Protein AF-A0A2S2RAP0-F1 (afdb_monomer_lite)

pLDDT: mean 76.0, std 13.82, range [38.19, 94.62]

Foldseek 3Di:
DPVPPPLVVLVVVLVVQLPDPPDDPVNNVVSLVVNVVVLVVVLVDCPVVVVVVVVVVVVCVVVVNDDDWQDPDPDDPPDDPPPVVDDDDPGPSRNCCPVPVVVVSVVVSVVSVVVVPD

Secondary structure (DSSP, 8-state):
-TTHHHHHHHHHHHHHHHT-TT--HHHHHHHHHHHHHHHHHHHH-HHHHHHHHHHHHHHHHHTT---PPP--PPPPTTS-S-GGGS---SSHHHHHIIIIIHHHHHHHHHHHHHTT--

Sequence (118 aa):
MYMMNPIFMLILKVSTLLQEPKLNLVLAMKNVNNLRNTLVSMRKDDTEYKQMFDNSVIFCKKHYIDIPDSNSRKVSTRLDPNLSNQTLFSTKFDELKTNVFYHYLKNYLVGLIRARYF

Organism: NCBI:txid143950

Structure (mmCIF, N/CA/C/O backbone):
data_AF-A0A2S2RAP0-F1
#
_entry.id   AF-A0A2S2RAP0-F1
#
loop_
_atom_site.group_PDB
_atom_site.id
_atom_site.type_symbol
_atom_site.label_atom_id
_atom_site.label_alt_id
_atom_site.label_comp_id
_atom_site.label_asym_id
_atom_site.label_entity_id
_atom_site.label_seq_id
_atom_site.pdbx_PDB_ins_code
_atom_site.Cartn_x
_atom_site.Cartn_y
_atom_site.Cartn_z
_atom_site.occupancy
_atom_site.B_iso_or_equiv
_atom_site.auth_seq_id
_atom_site.auth_comp_id
_atom_site.auth_asym_id
_atom_site.auth_atom_id
_atom_site.pdbx_PDB_model_num
ATOM 1 N N . MET A 1 1 ? 9.123 -6.124 0.801 1.00 40.69 1 MET A N 1
ATOM 2 C CA . MET A 1 1 ? 8.269 -5.953 2.002 1.00 40.69 1 MET A CA 1
ATOM 3 C C . MET A 1 1 ? 7.691 -4.533 2.171 1.00 40.69 1 MET A C 1
ATOM 5 O O . MET A 1 1 ? 6.929 -4.323 3.102 1.00 40.69 1 MET A O 1
ATOM 9 N N . TYR A 1 2 ? 7.972 -3.564 1.281 1.00 43.81 2 TYR A N 1
ATOM 10 C CA . TYR A 1 2 ? 7.583 -2.154 1.479 1.00 43.81 2 TYR A CA 1
ATOM 11 C C . TYR A 1 2 ? 6.132 -1.798 1.095 1.00 43.81 2 TYR A C 1
ATOM 13 O O . TYR A 1 2 ? 5.532 -0.978 1.779 1.00 43.81 2 TYR A O 1
ATOM 21 N N . MET A 1 3 ? 5.526 -2.455 0.094 1.00 44.31 3 MET A N 1
ATOM 22 C CA . MET A 1 3 ? 4.102 -2.245 -0.259 1.00 44.31 3 MET A CA 1
ATOM 23 C C . MET A 1 3 ? 3.123 -2.666 0.848 1.00 44.31 3 MET A C 1
ATOM 25 O O . MET A 1 3 ? 2.028 -2.127 0.952 1.00 44.31 3 MET A O 1
ATOM 29 N N . MET A 1 4 ? 3.517 -3.624 1.689 1.00 54.50 4 MET A N 1
ATOM 30 C CA . MET A 1 4 ? 2.702 -4.105 2.808 1.00 54.50 4 MET A CA 1
ATOM 31 C C . MET A 1 4 ? 2.569 -3.035 3.904 1.00 54.50 4 MET A C 1
ATOM 33 O O . MET A 1 4 ? 1.530 -2.921 4.546 1.00 54.50 4 MET A O 1
ATOM 37 N N . ASN A 1 5 ? 3.604 -2.217 4.096 1.00 64.06 5 ASN A N 1
ATOM 38 C CA . ASN A 1 5 ? 3.742 -1.363 5.269 1.00 64.06 5 ASN A CA 1
ATOM 39 C C . ASN A 1 5 ? 2.592 -0.343 5.462 1.00 64.06 5 ASN A C 1
ATOM 41 O O . ASN A 1 5 ? 1.994 -0.343 6.533 1.00 64.06 5 ASN A O 1
ATOM 45 N N . PRO A 1 6 ? 2.194 0.479 4.472 1.00 68.12 6 PRO A N 1
ATOM 46 C CA . PRO A 1 6 ? 1.212 1.547 4.701 1.00 68.12 6 PRO A CA 1
ATOM 47 C C . PRO A 1 6 ? -0.206 1.040 5.007 1.00 68.12 6 PRO A C 1
ATOM 49 O O . PRO A 1 6 ? -0.847 1.542 5.931 1.00 68.12 6 PRO A O 1
ATOM 52 N N . ILE A 1 7 ? -0.682 0.004 4.306 1.00 73.44 7 ILE A N 1
ATOM 53 C CA . ILE A 1 7 ? -2.010 -0.586 4.557 1.00 73.44 7 ILE A CA 1
ATOM 54 C C . ILE A 1 7 ? -2.036 -1.271 5.928 1.00 73.44 7 ILE A C 1
ATOM 56 O O . ILE A 1 7 ? -2.966 -1.057 6.709 1.00 73.44 7 ILE A O 1
ATOM 60 N N . PHE A 1 8 ? -0.998 -2.050 6.257 1.00 70.56 8 PHE A N 1
ATOM 61 C CA . PHE A 1 8 ? -0.889 -2.672 7.577 1.00 70.56 8 PHE A CA 1
ATOM 62 C C . PHE A 1 8 ? -0.766 -1.640 8.698 1.00 70.56 8 PHE A C 1
ATOM 64 O O . PHE A 1 8 ? -1.407 -1.811 9.730 1.00 70.56 8 PHE A O 1
ATOM 71 N N . MET A 1 9 ? -0.015 -0.553 8.501 1.00 77.38 9 MET A N 1
ATOM 72 C CA . MET A 1 9 ? 0.111 0.522 9.489 1.00 77.38 9 MET A CA 1
ATOM 73 C C . MET A 1 9 ? -1.216 1.242 9.739 1.00 77.38 9 MET A C 1
ATOM 75 O O . MET A 1 9 ? -1.531 1.543 10.888 1.00 77.38 9 MET A O 1
ATOM 79 N N . LEU A 1 10 ? -2.017 1.492 8.696 1.00 80.25 10 LEU A N 1
ATOM 80 C CA . LEU A 1 10 ? -3.347 2.096 8.845 1.00 80.25 10 LEU A CA 1
ATOM 81 C C . LEU A 1 10 ? -4.278 1.205 9.673 1.00 80.25 10 LEU A C 1
ATOM 83 O O . LEU A 1 10 ? -4.964 1.691 10.571 1.00 80.25 10 LEU A O 1
ATOM 87 N N . ILE A 1 11 ? -4.266 -0.101 9.403 1.00 76.25 11 ILE A N 1
ATOM 88 C CA . ILE A 1 11 ? -5.074 -1.077 10.141 1.00 76.25 11 ILE A CA 1
ATOM 89 C C . ILE A 1 11 ? -4.577 -1.209 11.580 1.00 76.25 11 ILE A C 1
ATOM 91 O O . ILE A 1 11 ? -5.388 -1.147 12.500 1.00 76.25 11 ILE A O 1
ATOM 95 N N . LEU A 1 12 ? -3.264 -1.341 11.784 1.00 81.31 12 LEU A N 1
ATOM 96 C CA . LEU A 1 12 ? -2.656 -1.437 13.109 1.00 81.31 12 LEU A CA 1
ATOM 97 C C . LEU A 1 12 ? -3.029 -0.220 13.951 1.00 81.31 12 LEU A C 1
ATOM 99 O O . LEU A 1 12 ? -3.512 -0.388 15.062 1.00 81.31 12 LEU A O 1
ATOM 103 N N . LYS A 1 13 ? -2.906 0.987 13.390 1.00 82.44 13 LYS A N 1
ATOM 104 C CA . LYS A 1 13 ? -3.246 2.240 14.071 1.00 82.44 13 LYS A CA 1
ATOM 105 C C . LYS A 1 13 ? -4.713 2.300 14.492 1.00 82.44 13 LYS A C 1
ATOM 107 O O . LYS A 1 13 ? -5.023 2.769 15.582 1.00 82.44 13 LYS A O 1
ATOM 112 N N . VAL A 1 14 ? -5.628 1.838 13.642 1.00 85.44 14 VAL A N 1
ATOM 113 C CA . VAL A 1 14 ? -7.058 1.802 13.982 1.00 85.44 14 VAL A CA 1
ATOM 114 C C . VAL A 1 14 ? -7.342 0.700 15.000 1.00 85.44 14 VAL A C 1
ATOM 116 O O . VAL A 1 14 ? -8.088 0.937 15.941 1.00 85.44 14 VAL A O 1
ATOM 119 N N . SER A 1 15 ? -6.708 -0.467 14.877 1.00 84.44 15 SER A N 1
ATOM 120 C CA . SER A 1 15 ? -6.845 -1.577 15.825 1.00 84.44 15 SER A CA 1
ATOM 121 C C . SER A 1 15 ? -6.334 -1.217 17.220 1.00 84.44 15 SER A C 1
ATOM 123 O O . SER A 1 15 ? -7.007 -1.515 18.200 1.00 84.44 15 SER A O 1
ATOM 125 N N . THR A 1 16 ? -5.178 -0.558 17.327 1.00 84.94 16 THR A N 1
ATOM 126 C CA . THR A 1 16 ? -4.637 -0.093 18.613 1.00 84.94 16 THR A CA 1
ATOM 127 C C . THR A 1 16 ? -5.559 0.935 19.251 1.00 84.94 16 THR A C 1
ATOM 129 O O . THR A 1 16 ? -5.793 0.887 20.451 1.00 84.94 16 THR A O 1
ATOM 132 N N . LEU A 1 17 ? -6.136 1.823 18.437 1.00 85.75 17 LEU A N 1
ATOM 133 C CA . LEU A 1 17 ? -7.069 2.842 18.906 1.00 85.75 17 LEU A CA 1
ATOM 134 C C . LEU A 1 17 ? -8.370 2.194 19.408 1.00 85.75 17 LEU A C 1
ATOM 136 O O . LEU A 1 17 ? -8.854 2.560 20.469 1.00 85.75 17 LEU A O 1
ATOM 140 N N . LEU A 1 18 ? -8.892 1.175 18.713 1.00 85.75 18 LEU A N 1
ATOM 141 C CA . LEU A 1 18 ? -10.070 0.403 19.141 1.00 85.75 18 LEU A CA 1
ATOM 142 C C . LEU A 1 18 ? -9.876 -0.361 20.459 1.00 85.75 18 LEU A C 1
ATOM 144 O O . LEU A 1 18 ? -10.861 -0.681 21.116 1.00 85.75 18 LEU A O 1
ATOM 148 N N . GLN A 1 19 ? -8.632 -0.646 20.841 1.00 86.12 19 GLN A N 1
ATOM 149 C CA . GLN A 1 19 ? -8.291 -1.304 22.104 1.00 86.12 19 GLN A CA 1
ATOM 150 C C . GLN A 1 19 ? -8.108 -0.308 23.263 1.00 86.12 19 GLN A C 1
ATOM 152 O O . GLN A 1 19 ? -7.831 -0.728 24.387 1.00 86.12 19 GLN A O 1
ATOM 157 N N . GLU A 1 20 ? -8.262 1.003 23.032 1.00 90.25 20 GLU A N 1
ATOM 158 C CA . GLU A 1 20 ? -8.130 1.996 24.095 1.00 90.25 20 GLU A CA 1
ATOM 159 C C . GLU A 1 20 ? -9.278 1.883 25.117 1.00 90.25 20 GLU A C 1
ATOM 161 O O . GLU A 1 20 ? -10.453 1.999 24.760 1.00 90.25 20 GLU A O 1
ATOM 166 N N . PRO A 1 21 ? -8.970 1.751 26.421 1.00 81.62 21 PRO A N 1
ATOM 167 C CA . PRO A 1 21 ? -9.964 1.453 27.456 1.00 81.62 21 PRO A CA 1
ATOM 168 C C . PRO A 1 21 ? -10.977 2.581 27.707 1.00 81.62 21 PRO A C 1
ATOM 170 O O . PRO A 1 21 ? -11.979 2.370 28.383 1.00 81.62 21 PRO A O 1
ATOM 173 N N . LYS A 1 22 ? -10.725 3.789 27.187 1.00 86.69 22 LYS A N 1
ATOM 174 C CA . LYS A 1 22 ? -11.600 4.968 27.322 1.00 86.69 22 LYS A CA 1
ATOM 175 C C . LYS A 1 22 ? -12.212 5.407 25.989 1.00 86.69 22 LYS A C 1
ATOM 177 O O . LYS A 1 22 ? -12.697 6.535 25.879 1.00 86.69 22 LYS A O 1
ATOM 182 N N . LEU A 1 23 ? -12.169 4.555 24.965 1.00 86.44 23 LEU A N 1
ATOM 183 C CA . LEU A 1 23 ? -12.655 4.924 23.646 1.00 86.44 23 LEU A CA 1
ATOM 184 C C . LEU A 1 23 ? -14.179 5.095 23.634 1.00 86.44 23 LEU A C 1
ATOM 186 O O . LEU A 1 23 ? -14.938 4.201 23.999 1.00 86.44 23 LEU A O 1
ATOM 190 N N . ASN A 1 24 ? -14.637 6.241 23.133 1.00 90.50 24 ASN A N 1
ATOM 191 C CA . ASN A 1 24 ? -16.053 6.476 22.883 1.00 90.50 24 ASN A CA 1
ATOM 192 C C . ASN A 1 24 ? -16.519 5.706 21.632 1.00 90.50 24 ASN A C 1
ATOM 194 O O . ASN A 1 24 ? -15.885 5.792 20.579 1.00 90.50 24 ASN A O 1
ATOM 198 N N . LEU A 1 25 ? -17.667 5.025 21.713 1.00 85.25 25 LEU A N 1
ATOM 199 C CA . LEU A 1 25 ? -18.263 4.258 20.610 1.00 85.25 25 LEU A CA 1
ATOM 200 C C . LEU A 1 25 ? -18.444 5.071 19.312 1.00 85.25 25 LEU A C 1
ATOM 202 O O . LEU A 1 25 ? -18.178 4.568 18.220 1.00 85.25 25 LEU A O 1
ATOM 206 N N . VAL A 1 26 ? -18.851 6.338 19.413 1.00 87.38 26 VAL A N 1
ATOM 207 C CA . VAL A 1 26 ? -19.012 7.243 18.261 1.00 87.38 26 VAL A CA 1
ATOM 208 C C . VAL A 1 26 ? -17.664 7.484 17.581 1.00 87.38 26 VAL A C 1
ATOM 210 O O . VAL A 1 26 ? -17.565 7.462 16.351 1.00 87.38 26 VAL A O 1
ATOM 213 N N . LEU A 1 27 ? -16.607 7.662 18.377 1.00 85.88 27 LE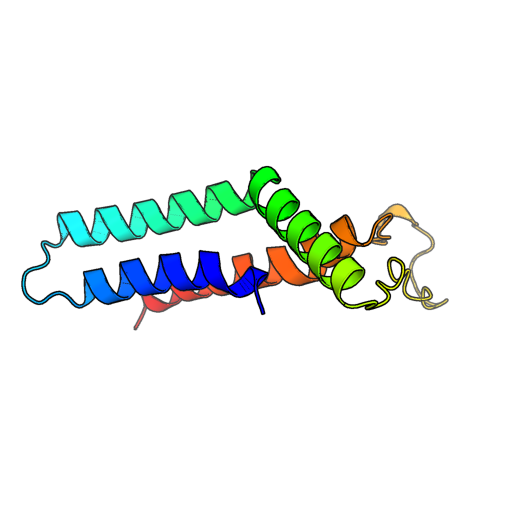U A N 1
ATOM 214 C CA . LEU A 1 27 ? -15.246 7.842 17.879 1.00 85.88 27 LEU A CA 1
ATOM 215 C C . LEU A 1 27 ? -14.707 6.544 17.259 1.00 85.88 27 LEU A C 1
ATOM 217 O O . LEU A 1 27 ? -14.122 6.587 16.176 1.00 85.88 27 LEU A O 1
ATOM 221 N N . ALA A 1 28 ? -14.983 5.394 17.878 1.00 86.38 28 ALA A N 1
ATOM 222 C CA . ALA A 1 28 ? -14.658 4.074 17.341 1.00 86.38 28 ALA A CA 1
ATOM 223 C C . ALA A 1 28 ? -15.280 3.866 15.951 1.00 86.38 28 ALA A C 1
ATOM 225 O O . ALA A 1 28 ? -14.579 3.573 14.979 1.00 86.38 28 ALA A O 1
ATOM 226 N N . MET A 1 29 ? -16.588 4.109 15.826 1.00 87.00 29 MET A N 1
ATOM 227 C CA . MET A 1 29 ? -17.307 3.994 14.557 1.00 87.00 29 MET A CA 1
ATOM 228 C C . MET A 1 29 ? -16.785 4.961 13.495 1.00 87.00 29 MET A C 1
ATOM 230 O O . MET A 1 29 ? -16.633 4.574 12.333 1.00 87.00 29 MET A O 1
ATOM 234 N N . LYS A 1 30 ? -16.488 6.207 13.878 1.00 89.44 30 LYS A N 1
ATOM 235 C CA . LYS A 1 30 ? -15.906 7.204 12.972 1.00 89.44 30 LYS A CA 1
ATOM 236 C C . LYS A 1 30 ? -14.560 6.728 12.427 1.00 89.44 30 LYS A C 1
ATOM 238 O O . LYS A 1 30 ? -14.339 6.798 11.221 1.00 89.44 30 LYS A O 1
ATOM 243 N N . ASN A 1 31 ? -13.694 6.186 13.281 1.00 86.75 31 ASN A N 1
ATOM 244 C CA . ASN A 1 31 ? -12.377 5.695 12.877 1.00 86.75 31 ASN A CA 1
ATOM 245 C C . ASN A 1 31 ? -12.458 4.469 11.958 1.00 86.75 31 ASN A C 1
ATOM 247 O O . ASN A 1 31 ? -11.749 4.414 10.953 1.00 86.75 31 ASN A O 1
ATOM 251 N N . VAL A 1 32 ? -13.375 3.536 12.227 1.00 87.81 32 VAL A N 1
ATOM 252 C CA . VAL A 1 32 ? -13.622 2.383 11.342 1.00 87.81 32 VAL A CA 1
ATOM 253 C C . VAL A 1 32 ? -14.158 2.828 9.976 1.00 87.81 32 VAL A C 1
ATOM 255 O O . VAL A 1 32 ? -13.702 2.341 8.940 1.00 87.81 32 VAL A O 1
ATOM 258 N N . ASN A 1 33 ? -15.093 3.782 9.944 1.00 86.31 33 ASN A N 1
ATOM 259 C CA . ASN A 1 33 ? -15.620 4.319 8.687 1.00 86.31 33 ASN A CA 1
ATOM 260 C C . ASN A 1 33 ? -14.556 5.090 7.898 1.00 86.31 33 ASN A C 1
ATOM 262 O O . ASN A 1 33 ? -14.480 4.948 6.678 1.00 86.31 33 ASN A O 1
ATOM 266 N N . ASN A 1 34 ? -13.700 5.849 8.581 1.00 87.50 34 ASN A N 1
ATOM 267 C CA . ASN A 1 34 ? -12.577 6.535 7.951 1.00 87.50 34 ASN A CA 1
ATOM 268 C C . ASN A 1 34 ? -11.595 5.538 7.332 1.00 87.50 34 ASN A C 1
ATOM 270 O O . ASN A 1 34 ? -11.253 5.691 6.165 1.00 87.50 34 ASN A O 1
ATOM 274 N N . LEU A 1 35 ? -11.221 4.473 8.054 1.00 87.38 35 LEU A N 1
ATOM 275 C CA . LEU A 1 35 ? -10.377 3.403 7.512 1.00 87.38 35 LEU A CA 1
ATOM 276 C C . LEU A 1 35 ? -10.984 2.798 6.244 1.00 87.38 35 LEU A C 1
ATOM 278 O O . LEU A 1 35 ? -10.301 2.658 5.231 1.00 87.38 35 LEU A O 1
ATOM 282 N N . ARG A 1 36 ? -12.282 2.482 6.277 1.00 85.50 36 ARG A N 1
ATOM 283 C CA . ARG A 1 36 ? -13.001 1.960 5.110 1.00 85.50 36 ARG A CA 1
ATOM 284 C C . ARG A 1 36 ? -12.926 2.927 3.927 1.00 85.50 36 ARG A C 1
ATOM 286 O O . ARG A 1 36 ? -12.638 2.488 2.817 1.00 85.50 36 ARG A O 1
ATOM 293 N N . ASN A 1 37 ? -13.184 4.213 4.153 1.00 85.50 37 ASN A N 1
ATOM 294 C CA . ASN A 1 37 ? -13.160 5.226 3.098 1.00 85.50 37 ASN A CA 1
ATOM 295 C C . ASN A 1 37 ? -11.757 5.397 2.511 1.00 85.50 37 ASN A C 1
ATOM 297 O O . ASN A 1 37 ? -11.622 5.438 1.290 1.00 85.50 37 ASN A O 1
ATOM 301 N N . THR A 1 38 ? -10.721 5.402 3.352 1.00 83.88 38 THR A N 1
ATOM 302 C CA . THR A 1 38 ? -9.322 5.437 2.910 1.00 83.88 38 THR A CA 1
ATOM 303 C C . THR A 1 38 ? -8.998 4.228 2.037 1.00 83.88 38 THR A C 1
ATOM 305 O O . THR A 1 38 ? -8.545 4.402 0.912 1.00 83.88 38 THR A O 1
ATOM 308 N N . LEU A 1 39 ? -9.330 3.007 2.471 1.00 81.81 39 LEU A N 1
ATOM 309 C CA . LEU A 1 39 ? -9.095 1.788 1.682 1.00 81.81 39 LEU A CA 1
ATOM 310 C C . LEU A 1 39 ? -9.867 1.778 0.350 1.00 81.81 39 LEU A C 1
ATOM 312 O O . LEU A 1 39 ? -9.384 1.252 -0.653 1.00 81.81 39 LEU A O 1
ATOM 316 N N . VAL A 1 40 ? -11.072 2.355 0.317 1.00 81.56 40 VAL A N 1
ATOM 317 C CA . VAL A 1 40 ? -11.840 2.534 -0.926 1.00 81.56 40 VAL A CA 1
ATOM 318 C C . VAL A 1 40 ? -11.185 3.574 -1.833 1.00 81.56 40 VAL A C 1
ATOM 320 O O . VAL A 1 40 ? -11.153 3.370 -3.044 1.00 81.56 40 VAL A O 1
ATOM 323 N N . SER A 1 41 ? -10.647 4.657 -1.272 1.00 80.69 41 SER A N 1
ATOM 324 C CA . SER A 1 41 ? -9.898 5.668 -2.022 1.00 80.69 41 SER A CA 1
ATOM 325 C C . SER A 1 41 ? -8.641 5.069 -2.648 1.00 80.69 41 SER A C 1
ATOM 327 O O . SER A 1 41 ? -8.459 5.204 -3.850 1.00 80.69 41 SER A O 1
ATOM 329 N N . MET A 1 42 ? -7.859 4.293 -1.887 1.00 75.50 42 MET A N 1
ATOM 330 C CA . MET A 1 42 ? -6.674 3.566 -2.376 1.00 75.50 42 MET A CA 1
ATOM 331 C C . MET A 1 42 ? -6.987 2.581 -3.511 1.00 75.50 42 MET A C 1
ATOM 333 O O . MET A 1 42 ? -6.118 2.226 -4.299 1.00 75.50 42 MET A O 1
ATOM 337 N N . ARG A 1 43 ? -8.231 2.088 -3.592 1.00 73.44 43 ARG A N 1
ATOM 338 C CA . ARG A 1 43 ? -8.680 1.241 -4.707 1.00 73.44 43 ARG A CA 1
ATOM 339 C C . ARG A 1 43 ? -8.958 2.053 -5.975 1.00 73.44 43 ARG A C 1
ATOM 341 O O . ARG A 1 43 ? -8.802 1.516 -7.068 1.00 73.44 43 ARG A O 1
ATOM 348 N N . LYS A 1 44 ? -9.465 3.278 -5.817 1.00 76.19 44 LYS A N 1
ATOM 349 C CA . LYS A 1 44 ? -9.917 4.150 -6.912 1.00 76.19 44 LYS A CA 1
ATOM 350 C C . LYS A 1 44 ? -8.801 5.026 -7.468 1.00 76.19 44 LYS A C 1
ATOM 352 O O . LYS A 1 44 ? -8.859 5.371 -8.642 1.00 76.19 44 LYS A O 1
ATOM 357 N N . ASP A 1 45 ? -7.853 5.407 -6.623 1.00 77.50 45 ASP A N 1
ATOM 358 C CA . ASP A 1 45 ? -6.745 6.276 -6.976 1.00 77.50 45 ASP A CA 1
ATOM 359 C C . ASP A 1 45 ? -5.455 5.469 -7.141 1.00 77.50 45 ASP A C 1
ATOM 361 O O . ASP A 1 45 ? -4.980 4.802 -6.221 1.00 77.50 45 ASP A O 1
ATOM 365 N N . ASP A 1 46 ? -4.891 5.551 -8.340 1.00 76.38 46 ASP A N 1
ATOM 366 C CA . ASP A 1 46 ? -3.668 4.853 -8.708 1.00 76.38 46 ASP A CA 1
ATOM 367 C C . ASP A 1 46 ? -2.409 5.580 -8.242 1.00 76.38 46 ASP A C 1
ATOM 369 O O . ASP A 1 46 ? -1.328 4.994 -8.305 1.00 76.38 46 ASP A O 1
ATOM 373 N N . THR A 1 47 ? -2.511 6.835 -7.789 1.00 81.25 47 THR A N 1
ATOM 374 C CA . THR A 1 47 ? -1.345 7.643 -7.403 1.00 81.25 47 THR A CA 1
ATOM 375 C C . THR A 1 47 ? -0.513 6.965 -6.320 1.00 81.25 47 THR A C 1
ATOM 377 O O . THR A 1 47 ? 0.709 6.879 -6.451 1.00 81.25 47 THR A O 1
ATOM 380 N N . GLU A 1 48 ? -1.159 6.416 -5.292 1.00 75.38 48 GLU A N 1
ATOM 381 C CA . GLU A 1 48 ? -0.465 5.773 -4.179 1.00 75.38 48 GLU A CA 1
ATOM 382 C C . GLU A 1 48 ? 0.188 4.454 -4.611 1.00 75.38 48 GLU A C 1
ATOM 384 O O . GLU A 1 48 ? 1.358 4.203 -4.315 1.00 75.38 48 GLU A O 1
ATOM 389 N N . TYR A 1 49 ? -0.527 3.639 -5.394 1.00 82.44 49 TYR A N 1
ATOM 390 C CA . TYR A 1 49 ? 0.038 2.417 -5.969 1.00 82.44 49 TYR A CA 1
ATOM 391 C C . TYR A 1 49 ? 1.226 2.727 -6.890 1.00 82.44 49 TYR A C 1
ATOM 393 O O . TYR A 1 49 ? 2.255 2.052 -6.822 1.00 82.44 49 TYR A O 1
ATOM 401 N N . LYS A 1 50 ? 1.120 3.784 -7.700 1.00 86.56 50 LYS A N 1
ATOM 402 C CA . LYS A 1 50 ? 2.184 4.247 -8.591 1.00 86.56 50 LYS A CA 1
ATOM 403 C C . LYS A 1 50 ? 3.426 4.673 -7.830 1.00 86.56 50 LYS A C 1
ATOM 405 O O . LYS A 1 50 ? 4.502 4.166 -8.126 1.00 86.56 50 LYS A O 1
ATOM 410 N N . GLN A 1 51 ? 3.280 5.494 -6.795 1.00 85.81 51 GLN A N 1
ATOM 411 C CA . GLN A 1 51 ? 4.404 5.867 -5.935 1.00 85.81 51 GLN A CA 1
ATOM 412 C C . GLN A 1 51 ? 5.066 4.640 -5.294 1.00 85.81 51 GLN A C 1
ATOM 414 O O . GLN A 1 51 ? 6.294 4.543 -5.253 1.00 85.81 51 GLN A O 1
ATOM 419 N N . MET A 1 52 ? 4.278 3.670 -4.820 1.00 82.69 52 MET A N 1
ATOM 420 C CA . MET A 1 52 ? 4.827 2.433 -4.258 1.00 82.69 52 MET A CA 1
ATOM 421 C C . MET A 1 52 ? 5.568 1.586 -5.299 1.00 82.69 52 MET A C 1
ATOM 423 O O . MET A 1 52 ? 6.624 1.022 -4.991 1.00 82.69 52 MET A O 1
ATOM 427 N N . PHE A 1 53 ? 5.020 1.473 -6.509 1.00 87.56 53 PHE A N 1
ATOM 428 C CA . PHE A 1 53 ? 5.649 0.755 -7.611 1.00 87.56 53 PHE A CA 1
ATOM 429 C C . PHE A 1 53 ? 6.967 1.425 -8.008 1.00 87.56 53 PHE A C 1
ATOM 431 O O . PHE A 1 53 ? 7.998 0.757 -8.015 1.00 87.56 53 PHE A O 1
ATOM 438 N N . ASP A 1 54 ? 6.966 2.742 -8.215 1.00 89.88 54 ASP A N 1
ATOM 439 C CA . ASP A 1 54 ? 8.152 3.515 -8.595 1.00 89.88 54 ASP A CA 1
ATOM 440 C C . ASP A 1 54 ? 9.263 3.393 -7.541 1.00 89.88 54 ASP A C 1
ATOM 442 O O . ASP A 1 54 ? 10.408 3.077 -7.872 1.00 89.88 54 ASP A O 1
ATOM 446 N N . ASN A 1 55 ? 8.923 3.519 -6.254 1.00 88.94 55 ASN A N 1
ATOM 447 C CA . ASN A 1 55 ? 9.869 3.305 -5.154 1.00 88.94 55 ASN A CA 1
ATOM 448 C C . ASN A 1 55 ? 10.445 1.881 -5.149 1.00 88.94 55 ASN A C 1
ATOM 450 O O . ASN A 1 55 ? 11.634 1.684 -4.889 1.00 88.94 55 ASN A O 1
ATOM 454 N N . SER A 1 56 ? 9.616 0.882 -5.459 1.00 87.06 56 SER A N 1
ATOM 455 C CA . SER A 1 56 ? 10.054 -0.515 -5.549 1.00 87.06 56 SER A CA 1
ATOM 456 C C . SER A 1 56 ? 10.989 -0.734 -6.742 1.00 87.06 56 SER A C 1
ATOM 458 O O . SER A 1 56 ? 11.993 -1.431 -6.606 1.00 87.06 56 SER A O 1
ATOM 460 N N . VAL A 1 57 ? 10.717 -0.097 -7.886 1.00 90.31 57 VAL A N 1
ATOM 461 C CA . VAL A 1 57 ? 11.589 -0.127 -9.070 1.00 90.31 57 VAL A CA 1
ATOM 462 C C . VAL A 1 57 ? 12.933 0.535 -8.772 1.00 90.31 57 VAL A C 1
ATOM 464 O O . VAL A 1 57 ? 13.975 -0.031 -9.098 1.00 90.31 57 VAL A O 1
ATOM 467 N N . ILE A 1 58 ? 12.930 1.703 -8.122 1.00 92.25 58 ILE A N 1
ATOM 468 C CA . ILE A 1 58 ? 14.154 2.407 -7.706 1.00 92.25 58 ILE A CA 1
ATOM 469 C C . ILE A 1 58 ? 14.988 1.522 -6.775 1.00 92.25 58 ILE A C 1
ATOM 471 O O . ILE A 1 58 ? 16.199 1.405 -6.961 1.00 92.25 58 ILE A O 1
ATOM 475 N N . PHE A 1 59 ? 14.348 0.863 -5.806 1.00 91.44 59 PHE A N 1
ATOM 476 C CA . PHE A 1 59 ? 15.017 -0.073 -4.907 1.00 91.44 59 PHE A CA 1
ATOM 477 C C . PHE A 1 59 ? 15.645 -1.248 -5.669 1.00 91.44 59 PHE A C 1
ATOM 479 O O . PHE A 1 59 ? 16.819 -1.547 -5.465 1.00 91.44 59 PHE A O 1
ATOM 486 N N . CYS A 1 60 ? 14.905 -1.880 -6.584 1.00 90.44 60 CYS A N 1
ATOM 487 C CA . CYS A 1 60 ? 15.430 -2.989 -7.383 1.00 90.44 60 CYS A CA 1
ATOM 488 C C . CYS A 1 60 ? 16.632 -2.548 -8.228 1.00 90.44 60 CYS A C 1
ATOM 490 O O . CYS A 1 60 ? 17.672 -3.200 -8.187 1.00 90.44 60 CYS A O 1
ATOM 492 N N . LYS A 1 61 ? 16.541 -1.385 -8.888 1.00 91.06 61 LYS A N 1
ATOM 493 C CA . LYS A 1 61 ? 17.653 -0.788 -9.645 1.00 91.06 61 LYS A CA 1
ATOM 494 C C . LYS A 1 61 ? 18.877 -0.525 -8.769 1.00 91.06 61 LYS A C 1
ATOM 496 O O . LYS A 1 61 ? 19.987 -0.861 -9.161 1.00 91.06 61 LYS A O 1
ATOM 501 N N . LYS A 1 62 ? 18.680 0.031 -7.568 1.00 94.62 62 LYS A N 1
ATOM 502 C CA . LYS A 1 62 ? 19.760 0.302 -6.605 1.00 94.62 62 LYS A CA 1
ATOM 503 C C . LYS A 1 62 ? 20.500 -0.971 -6.180 1.00 94.62 62 LYS A C 1
ATOM 505 O O . LYS A 1 62 ? 21.692 -0.913 -5.895 1.00 94.62 62 LYS A O 1
ATOM 510 N N . HIS A 1 63 ? 19.792 -2.095 -6.117 1.00 94.25 63 HIS A N 1
ATOM 511 C CA . HIS A 1 63 ? 20.324 -3.381 -5.671 1.00 94.25 63 HIS A CA 1
ATOM 512 C C . HIS A 1 63 ? 20.631 -4.354 -6.820 1.00 94.25 63 HIS A C 1
ATOM 514 O O . HIS A 1 63 ? 20.888 -5.522 -6.545 1.00 94.25 63 HIS A O 1
ATOM 520 N N . TYR A 1 64 ? 20.625 -3.889 -8.077 1.00 92.44 64 TYR A N 1
ATOM 521 C CA . TYR A 1 64 ? 20.856 -4.713 -9.274 1.00 92.44 64 TYR A CA 1
ATOM 522 C C . TYR A 1 64 ? 19.952 -5.956 -9.338 1.00 92.44 64 TYR A C 1
ATOM 524 O O . TYR A 1 64 ? 20.373 -7.038 -9.736 1.00 92.44 64 TYR A O 1
ATOM 532 N N . ILE A 1 65 ? 18.702 -5.802 -8.899 1.00 93.06 65 ILE A N 1
ATOM 533 C CA . ILE A 1 65 ? 17.678 -6.841 -8.980 1.00 93.06 65 ILE A CA 1
ATOM 534 C C . ILE A 1 65 ? 16.945 -6.665 -10.307 1.00 93.06 65 ILE A C 1
ATOM 536 O O . ILE A 1 65 ? 16.270 -5.651 -10.511 1.00 93.06 65 ILE A O 1
ATOM 540 N N . ASP A 1 66 ? 17.046 -7.667 -11.177 1.00 88.56 66 ASP A N 1
ATOM 541 C CA . ASP A 1 66 ? 16.323 -7.685 -12.444 1.00 88.56 66 ASP A CA 1
ATOM 542 C C . ASP A 1 66 ? 14.816 -7.815 -12.213 1.00 88.56 66 ASP A C 1
ATOM 544 O O . ASP A 1 66 ? 14.333 -8.698 -11.497 1.00 88.56 66 ASP A O 1
ATOM 548 N N . ILE A 1 67 ? 14.057 -6.914 -12.836 1.00 85.44 67 ILE A N 1
ATOM 549 C CA . ILE A 1 67 ? 12.597 -6.958 -12.833 1.00 85.44 67 ILE A CA 1
ATOM 550 C C . ILE A 1 67 ? 12.174 -7.720 -14.089 1.00 85.44 67 ILE A C 1
ATOM 552 O O . ILE A 1 67 ? 12.411 -7.222 -15.188 1.00 85.44 67 ILE A O 1
ATOM 556 N N . PRO A 1 68 ? 11.547 -8.901 -13.957 1.00 83.12 68 PRO A N 1
ATOM 557 C CA . PRO A 1 68 ? 11.107 -9.660 -15.115 1.00 83.12 68 PRO A CA 1
ATOM 558 C C . PRO A 1 68 ? 9.964 -8.936 -15.825 1.00 83.12 68 PRO A C 1
ATOM 560 O O . PRO A 1 68 ? 9.112 -8.311 -15.177 1.00 83.12 68 PRO A O 1
ATOM 563 N N . ASP A 1 69 ? 9.911 -9.100 -17.143 1.00 80.44 69 ASP A N 1
ATOM 564 C CA . ASP A 1 69 ? 8.815 -8.604 -17.967 1.00 80.44 69 ASP A CA 1
ATOM 565 C C . ASP A 1 69 ? 7.457 -9.162 -17.513 1.00 80.44 69 ASP A C 1
ATOM 567 O O . ASP A 1 69 ? 7.352 -10.129 -16.737 1.00 80.44 69 ASP A O 1
ATOM 571 N N . SER A 1 70 ? 6.378 -8.514 -17.957 1.00 76.44 70 SER A N 1
ATOM 572 C CA . SER A 1 70 ? 5.037 -8.982 -17.629 1.00 76.44 70 SER A CA 1
ATOM 573 C C . SER A 1 70 ? 4.798 -10.369 -18.211 1.00 76.44 70 SER A C 1
ATOM 575 O O . SER A 1 70 ? 4.948 -10.594 -19.414 1.00 76.44 70 SER A O 1
ATOM 577 N N . ASN A 1 71 ? 4.412 -11.309 -17.350 1.0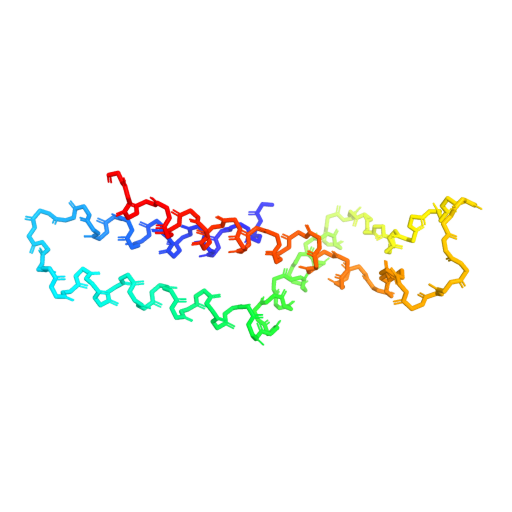0 64.38 71 ASN A N 1
ATOM 578 C CA . ASN A 1 71 ? 4.196 -12.689 -17.757 1.00 64.38 71 ASN A CA 1
ATOM 579 C C . ASN A 1 71 ? 2.906 -12.770 -18.580 1.00 64.38 71 ASN A C 1
ATOM 581 O O . ASN A 1 71 ? 1.803 -12.844 -18.035 1.00 64.38 71 ASN A O 1
ATOM 585 N N . SER A 1 72 ? 3.037 -12.837 -19.903 1.00 59.34 72 SER A N 1
ATOM 586 C CA . SER A 1 72 ? 1.995 -13.424 -20.740 1.00 59.34 72 SER A CA 1
ATOM 587 C C . SER A 1 72 ? 2.061 -14.938 -20.536 1.00 59.34 72 SER A C 1
ATOM 589 O O . SER A 1 72 ? 2.862 -15.652 -21.138 1.00 59.34 72 SER A O 1
ATOM 591 N N . ARG A 1 73 ? 1.270 -15.456 -19.590 1.00 57.53 73 ARG A N 1
ATOM 592 C CA . ARG A 1 73 ? 1.141 -16.906 -19.401 1.00 57.53 73 ARG A CA 1
ATOM 593 C C . ARG A 1 73 ? 0.819 -17.518 -20.770 1.00 57.53 73 ARG A C 1
ATOM 595 O O . ARG A 1 73 ? -0.155 -17.094 -21.386 1.00 57.53 73 ARG A O 1
ATOM 602 N N . LYS A 1 74 ? 1.621 -18.484 -21.249 1.00 51.00 74 LYS A N 1
ATOM 603 C CA . LYS A 1 74 ? 1.327 -19.202 -22.503 1.00 51.00 74 LYS A CA 1
ATOM 604 C C . LYS A 1 74 ? -0.116 -19.696 -22.440 1.00 51.00 74 LYS A C 1
ATOM 606 O O . LYS A 1 74 ? -0.466 -20.476 -21.552 1.00 51.00 74 LYS A O 1
ATOM 611 N N . VAL A 1 75 ? -0.945 -19.186 -23.345 1.00 55.22 75 VAL A N 1
ATOM 612 C CA . VAL A 1 75 ? -2.360 -19.535 -23.421 1.00 55.22 75 VAL A CA 1
ATOM 613 C C . VAL A 1 75 ? -2.438 -21.028 -23.725 1.00 55.22 75 VAL A C 1
ATOM 615 O O . VAL A 1 75 ? -1.810 -21.513 -24.665 1.00 55.22 75 VAL A O 1
ATOM 618 N N . SER A 1 76 ? -3.159 -21.776 -22.889 1.00 52.66 76 SER A N 1
ATOM 619 C CA . SER A 1 76 ? -3.475 -23.173 -23.186 1.00 52.66 76 SER A CA 1
ATOM 620 C C . SER A 1 76 ? -4.230 -23.213 -24.511 1.00 52.66 76 SER A C 1
ATOM 622 O O . SER A 1 76 ? -5.252 -22.545 -24.647 1.00 52.66 76 SER A O 1
ATOM 624 N N . THR A 1 77 ? -3.774 -24.026 -25.463 1.00 56.41 77 THR A N 1
ATOM 625 C CA . THR A 1 77 ? -4.397 -24.230 -26.786 1.00 56.41 77 THR A CA 1
ATOM 626 C C . THR A 1 77 ? -5.844 -24.743 -26.726 1.00 56.41 77 THR A C 1
ATOM 628 O O . THR A 1 77 ? -6.473 -24.912 -27.764 1.00 56.41 77 THR A O 1
ATOM 631 N N . ARG A 1 78 ? -6.385 -24.995 -25.525 1.00 61.16 78 ARG A N 1
ATOM 632 C CA . ARG A 1 78 ? -7.758 -25.454 -25.278 1.00 61.16 78 ARG A CA 1
ATOM 633 C C . ARG A 1 78 ? -8.765 -24.345 -24.929 1.00 61.16 78 ARG A C 1
ATOM 635 O O . ARG A 1 78 ? -9.917 -24.684 -24.680 1.00 61.16 78 ARG A O 1
ATOM 642 N N . LEU A 1 79 ? -8.370 -23.071 -24.845 1.00 56.78 79 LEU A N 1
ATOM 643 C CA . LEU A 1 79 ? -9.279 -21.985 -24.448 1.00 56.78 79 LEU A CA 1
ATOM 644 C C . LEU A 1 79 ? -9.812 -21.171 -25.636 1.00 56.78 79 LEU A C 1
ATOM 646 O O . LEU A 1 79 ? -9.117 -20.971 -26.626 1.00 56.78 79 LEU A O 1
ATOM 650 N N . ASP A 1 80 ? -11.066 -20.746 -25.458 1.00 55.75 80 ASP A N 1
ATOM 651 C CA . ASP A 1 80 ? -11.932 -19.889 -26.280 1.00 55.75 80 ASP A CA 1
ATOM 652 C C . ASP A 1 80 ? -11.175 -18.993 -27.293 1.00 55.75 80 ASP A C 1
ATOM 654 O O . ASP A 1 80 ? -10.299 -18.223 -26.879 1.00 55.75 80 ASP A O 1
ATOM 658 N N . PRO A 1 81 ? -11.496 -19.044 -28.607 1.00 59.75 81 PRO A N 1
ATOM 659 C CA . PRO A 1 81 ? -10.850 -18.215 -29.633 1.00 59.75 81 PRO A CA 1
ATOM 660 C C . PRO A 1 81 ? -11.047 -16.706 -29.420 1.00 59.75 81 PRO A C 1
ATOM 662 O O . PRO A 1 81 ? -10.409 -15.896 -30.093 1.00 59.75 81 PRO A O 1
ATOM 665 N N . ASN A 1 82 ? -11.926 -16.313 -28.496 1.00 64.50 82 ASN A N 1
ATOM 666 C CA . ASN A 1 82 ? -12.218 -14.921 -28.218 1.00 64.50 82 ASN A CA 1
ATOM 667 C C . ASN A 1 82 ? -11.143 -14.280 -27.319 1.00 64.50 82 ASN A C 1
ATOM 669 O O . ASN A 1 82 ? -11.143 -14.423 -26.093 1.00 64.50 82 ASN A O 1
ATOM 673 N N . LEU A 1 83 ? -10.224 -13.535 -27.944 1.00 58.94 83 LEU A N 1
ATOM 674 C CA . 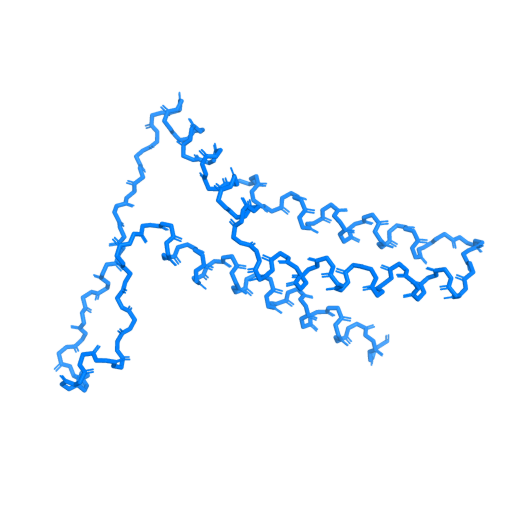LEU A 1 83 ? -9.111 -12.841 -27.279 1.00 58.94 83 LEU A CA 1
ATOM 675 C C . LEU A 1 83 ? -9.583 -11.853 -26.190 1.00 58.94 83 LEU A C 1
ATOM 677 O O . LEU A 1 83 ? -8.852 -11.584 -25.242 1.00 58.94 83 LEU A O 1
ATOM 681 N N . SER A 1 84 ? -10.818 -11.346 -26.294 1.00 61.56 84 SER A N 1
ATOM 682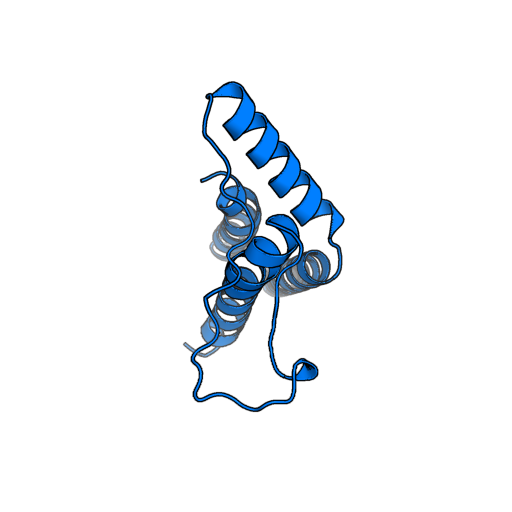 C CA . SER A 1 84 ? -11.435 -10.418 -25.334 1.00 61.56 84 SER A CA 1
ATOM 683 C C . SER A 1 84 ? -11.712 -11.029 -23.959 1.00 61.56 84 SER A C 1
ATOM 685 O O . SER A 1 84 ? -11.844 -10.296 -22.982 1.00 61.56 84 SER A O 1
ATOM 687 N N . ASN A 1 85 ? -11.797 -12.359 -23.867 1.00 60.75 85 ASN A N 1
ATOM 688 C CA . ASN A 1 85 ? -12.011 -13.071 -22.604 1.00 60.75 85 ASN A CA 1
ATOM 689 C C . ASN A 1 85 ? -10.691 -13.352 -21.861 1.00 60.75 85 ASN A C 1
ATOM 691 O O . ASN A 1 85 ? -10.700 -13.939 -20.778 1.00 60.75 85 ASN A O 1
ATOM 695 N N . GLN A 1 86 ? -9.552 -12.946 -22.432 1.00 62.41 86 GLN A N 1
ATOM 696 C CA . GLN A 1 86 ? -8.223 -13.211 -21.893 1.00 62.41 86 GLN A CA 1
ATOM 697 C C . GLN A 1 86 ? -7.624 -11.931 -21.304 1.00 62.41 86 GLN A C 1
ATOM 699 O O . GLN A 1 86 ? -7.463 -10.919 -21.981 1.00 62.41 86 GLN A O 1
ATOM 704 N N . THR A 1 87 ? -7.248 -11.971 -20.026 1.00 59.72 87 THR A N 1
ATOM 705 C CA . THR A 1 87 ? -6.517 -10.873 -19.385 1.00 59.72 87 THR A CA 1
ATOM 706 C C . THR A 1 87 ? -5.035 -10.980 -19.730 1.00 59.72 87 THR A C 1
ATOM 708 O O . THR A 1 87 ? -4.288 -11.711 -19.073 1.00 59.72 87 THR A O 1
ATOM 711 N N . LEU A 1 88 ? -4.616 -10.272 -20.776 1.00 68.06 88 LEU A N 1
ATOM 712 C CA . LEU A 1 88 ? -3.209 -10.054 -21.107 1.00 68.06 88 LEU A CA 1
ATOM 713 C C . LEU A 1 88 ? -2.730 -8.772 -20.420 1.00 68.06 88 LEU A C 1
ATOM 715 O O . LEU A 1 88 ? -3.373 -7.731 -20.524 1.00 68.06 88 LEU A O 1
ATOM 719 N N . PHE A 1 89 ? -1.603 -8.850 -19.714 1.00 76.31 89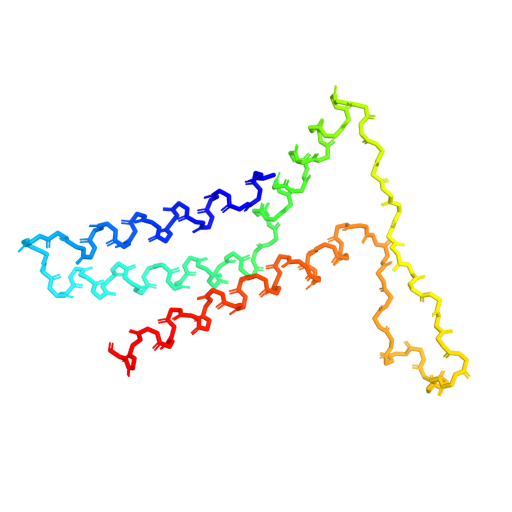 PHE A N 1
ATOM 720 C CA . PHE A 1 89 ? -0.993 -7.685 -19.077 1.00 76.31 89 PHE A CA 1
ATOM 721 C C . PHE A 1 89 ? 0.074 -7.096 -19.996 1.00 76.31 89 PHE A C 1
ATOM 723 O O . PHE A 1 89 ? 1.011 -7.792 -20.385 1.00 76.31 89 PHE A O 1
ATOM 730 N N . SER A 1 90 ? -0.071 -5.813 -20.326 1.00 73.25 90 SER A N 1
ATOM 731 C CA . SER A 1 90 ? 0.885 -5.045 -21.132 1.00 73.25 90 SER A CA 1
ATOM 732 C C . SER A 1 90 ? 2.134 -4.646 -20.357 1.00 73.25 90 SER A C 1
ATOM 734 O O . SER A 1 90 ? 3.202 -4.500 -20.944 1.00 73.25 90 SER A O 1
ATOM 736 N N . THR A 1 91 ? 2.000 -4.426 -19.048 1.00 83.94 91 THR A N 1
ATOM 737 C CA . THR A 1 91 ? 3.092 -3.940 -18.207 1.00 83.94 91 THR A CA 1
ATOM 738 C C . THR A 1 91 ? 3.160 -4.700 -16.891 1.00 83.94 91 THR A C 1
ATOM 740 O O . THR A 1 91 ? 2.158 -5.222 -16.388 1.00 83.94 91 THR A O 1
ATOM 743 N N . LYS A 1 92 ? 4.353 -4.724 -16.281 1.00 85.56 92 LYS A N 1
ATOM 744 C CA . LYS A 1 92 ? 4.528 -5.314 -14.947 1.00 85.56 92 LYS A CA 1
ATOM 745 C C . LYS A 1 92 ? 3.745 -4.561 -13.872 1.00 85.56 92 LYS A C 1
ATOM 747 O O . LYS A 1 92 ? 3.328 -5.158 -12.882 1.00 85.56 92 LYS A O 1
ATOM 752 N N . PHE A 1 93 ? 3.518 -3.268 -14.098 1.00 86.31 93 PHE A N 1
ATOM 753 C CA . PHE A 1 93 ? 2.639 -2.434 -13.291 1.00 86.31 93 PHE A CA 1
ATOM 754 C C . PHE A 1 93 ? 1.213 -2.998 -13.285 1.00 86.31 93 PHE A C 1
ATOM 756 O O . PHE A 1 93 ? 0.694 -3.321 -12.222 1.00 86.31 93 PHE A O 1
ATOM 763 N N . ASP A 1 94 ? 0.615 -3.228 -14.455 1.00 83.06 94 ASP A N 1
ATOM 764 C CA . ASP A 1 94 ? -0.764 -3.731 -14.562 1.00 83.06 94 ASP A CA 1
ATOM 765 C C . ASP A 1 94 ? -0.917 -5.149 -13.993 1.00 83.06 94 ASP A C 1
ATOM 767 O O . ASP A 1 94 ? -1.902 -5.457 -13.308 1.00 83.06 94 ASP A O 1
ATOM 771 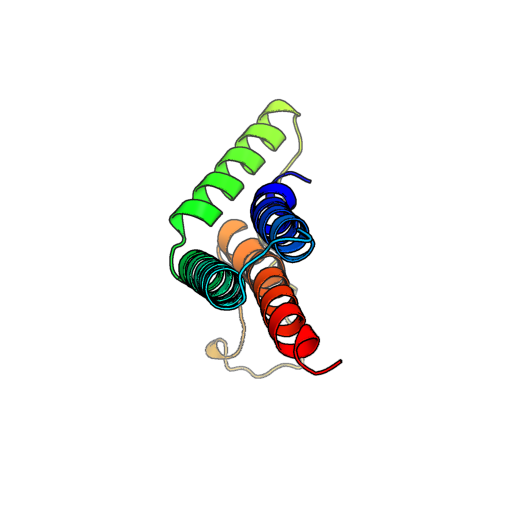N N . GLU A 1 95 ? 0.086 -6.000 -14.234 1.00 84.12 95 GLU A N 1
ATOM 772 C CA . GLU A 1 95 ? 0.132 -7.367 -13.710 1.00 84.12 95 GLU A CA 1
ATOM 773 C C . GLU A 1 95 ? 0.132 -7.370 -12.177 1.00 84.12 95 GLU A C 1
ATOM 775 O O . GLU A 1 95 ? -0.705 -8.025 -11.549 1.00 84.12 95 GLU A O 1
ATOM 780 N N . LEU A 1 96 ? 1.053 -6.627 -11.555 1.00 86.44 96 LEU A N 1
ATOM 781 C CA . LEU A 1 96 ? 1.173 -6.584 -10.098 1.00 86.44 96 LEU A CA 1
ATOM 782 C C . LEU A 1 96 ? -0.008 -5.856 -9.455 1.00 86.44 96 LEU A C 1
ATOM 784 O O . LEU A 1 96 ? -0.466 -6.255 -8.383 1.00 86.44 96 LEU A O 1
ATOM 788 N N . LYS A 1 97 ? -0.552 -4.830 -10.108 1.00 86.12 97 LYS A N 1
ATOM 789 C CA . LYS A 1 97 ? -1.738 -4.121 -9.629 1.00 86.12 97 LYS A CA 1
ATOM 790 C C . LYS A 1 97 ? -2.928 -5.067 -9.502 1.00 86.12 97 LYS A C 1
ATOM 792 O O . LYS A 1 97 ? -3.576 -5.136 -8.457 1.00 86.12 97 LYS A O 1
ATOM 797 N N . THR A 1 98 ? -3.179 -5.836 -10.555 1.00 80.56 98 THR A N 1
ATOM 798 C CA . THR A 1 98 ? -4.356 -6.701 -10.653 1.00 80.56 98 THR A CA 1
ATOM 799 C C . THR A 1 98 ? -4.200 -7.965 -9.816 1.00 80.56 98 THR A C 1
ATOM 801 O O . THR A 1 98 ? -5.079 -8.292 -9.016 1.00 80.56 98 THR A O 1
ATOM 804 N N . ASN A 1 99 ? -3.068 -8.658 -9.957 1.00 80.88 99 ASN A N 1
ATOM 805 C CA . ASN A 1 99 ? -2.872 -9.971 -9.339 1.00 80.88 99 ASN A CA 1
ATOM 806 C C . ASN A 1 99 ? -2.460 -9.884 -7.870 1.00 80.88 99 ASN A C 1
ATOM 808 O O . ASN A 1 99 ? -2.752 -10.795 -7.099 1.00 80.88 99 ASN A O 1
ATOM 812 N N . VAL A 1 100 ? -1.786 -8.801 -7.476 1.00 81.25 100 VAL A N 1
ATOM 813 C CA . VAL A 1 100 ? -1.237 -8.645 -6.125 1.00 81.25 100 VAL A CA 1
ATOM 814 C C . VAL A 1 100 ? -2.014 -7.565 -5.383 1.00 81.25 100 VAL A C 1
ATOM 816 O O . VAL A 1 100 ? -2.783 -7.881 -4.476 1.00 81.25 100 VAL A O 1
ATOM 819 N N . PHE A 1 101 ? -1.878 -6.300 -5.778 1.00 82.31 101 PHE A N 1
ATOM 820 C CA . PHE A 1 101 ? -2.384 -5.166 -4.996 1.00 82.31 101 PHE A CA 1
ATOM 821 C C . PHE A 1 101 ? -3.899 -5.230 -4.748 1.00 82.31 101 PHE A C 1
ATOM 823 O O . PHE A 1 101 ? -4.346 -5.207 -3.596 1.00 82.31 101 PHE A O 1
ATOM 830 N N . TYR A 1 102 ? -4.702 -5.395 -5.801 1.00 82.06 102 TYR A N 1
ATOM 831 C CA . TYR A 1 102 ? -6.156 -5.491 -5.669 1.00 82.06 102 TYR A CA 1
ATOM 832 C C . TYR A 1 102 ? -6.617 -6.755 -4.951 1.00 82.06 102 TYR A C 1
ATOM 834 O O . TYR A 1 102 ? -7.577 -6.695 -4.177 1.00 82.06 102 TYR A O 1
ATOM 842 N N . HIS A 1 103 ? -5.937 -7.883 -5.163 1.00 80.06 103 HIS A N 1
ATOM 843 C CA . HIS A 1 103 ? -6.245 -9.123 -4.458 1.00 80.06 103 HIS A CA 1
ATOM 844 C C . HIS A 1 103 ? -6.067 -8.954 -2.943 1.00 80.06 103 HIS A C 1
ATOM 846 O O . HIS A 1 103 ? -6.978 -9.258 -2.169 1.00 80.06 103 HIS A O 1
ATOM 852 N N . TYR A 1 104 ? -4.942 -8.375 -2.518 1.00 77.06 104 TYR A N 1
ATOM 853 C CA . TYR A 1 104 ? -4.686 -8.070 -1.112 1.00 77.06 104 TYR A CA 1
ATOM 854 C C . TYR A 1 104 ? -5.716 -7.088 -0.550 1.00 77.06 104 TYR A C 1
ATOM 856 O O . TYR A 1 104 ? -6.368 -7.388 0.451 1.00 77.06 104 TYR A O 1
ATOM 864 N N . LEU A 1 105 ? -5.939 -5.954 -1.217 1.00 77.94 105 LEU A N 1
ATOM 865 C CA . LEU A 1 105 ? -6.892 -4.934 -0.770 1.00 77.94 105 LEU A CA 1
ATOM 866 C C . LEU A 1 105 ? -8.321 -5.497 -0.641 1.00 77.94 105 LEU A C 1
ATOM 868 O O . LEU A 1 105 ? -9.053 -5.149 0.289 1.00 77.94 105 LEU A O 1
ATOM 872 N N . LYS A 1 106 ? -8.723 -6.408 -1.537 1.00 79.25 106 LYS A N 1
ATOM 873 C CA . LYS A 1 106 ? -9.998 -7.136 -1.448 1.00 79.25 106 LYS A CA 1
ATOM 874 C C . LYS A 1 106 ? -10.047 -8.051 -0.225 1.00 79.25 106 LYS A C 1
ATOM 876 O O . LYS A 1 106 ? -11.023 -7.975 0.518 1.00 79.25 106 LYS A O 1
ATOM 881 N N . ASN A 1 107 ? -9.024 -8.873 -0.000 1.00 76.00 107 ASN A N 1
ATOM 882 C CA . ASN A 1 107 ? -8.984 -9.786 1.145 1.00 76.00 107 ASN A CA 1
ATOM 883 C C . ASN A 1 107 ? -9.044 -9.027 2.478 1.00 76.00 107 ASN A C 1
ATOM 885 O O . ASN A 1 107 ? -9.794 -9.425 3.368 1.00 76.00 107 ASN A O 1
ATOM 889 N N . TYR A 1 108 ? -8.350 -7.891 2.594 1.00 71.62 108 TYR A N 1
ATOM 890 C CA . TYR A 1 108 ? -8.394 -7.064 3.806 1.00 71.62 108 TYR A CA 1
ATOM 891 C C . TYR A 1 108 ? -9.755 -6.399 4.030 1.00 71.62 108 TYR A C 1
ATOM 893 O O . TYR A 1 108 ? -10.268 -6.422 5.147 1.00 71.62 108 TYR A O 1
ATOM 901 N N . LEU A 1 109 ? -10.388 -5.861 2.981 1.00 70.38 109 LEU A N 1
ATOM 902 C CA . LEU A 1 109 ? -11.742 -5.308 3.095 1.00 70.38 109 LEU A CA 1
ATOM 903 C C . LEU A 1 109 ? -12.767 -6.375 3.494 1.00 70.38 109 LEU A C 1
ATOM 905 O O . LEU A 1 109 ? -13.633 -6.109 4.324 1.00 70.38 109 LEU A O 1
ATOM 909 N N . VAL A 1 110 ? -12.655 -7.585 2.941 1.00 76.38 110 VAL A N 1
ATOM 910 C CA . VAL A 1 110 ? -13.504 -8.718 3.338 1.00 76.38 110 VAL A CA 1
ATOM 911 C C . VAL A 1 110 ? -13.240 -9.115 4.792 1.00 76.38 110 VAL A C 1
ATOM 913 O O . VAL A 1 110 ? -14.196 -9.357 5.525 1.00 76.38 110 VAL A O 1
ATOM 916 N N . GLY A 1 111 ? -11.979 -9.131 5.234 1.00 66.81 111 GLY A N 1
ATOM 917 C CA . GLY A 1 111 ? -11.607 -9.394 6.628 1.00 66.81 111 GLY A CA 1
ATOM 918 C C . GLY A 1 111 ? -12.223 -8.391 7.607 1.00 66.81 111 GLY A C 1
ATOM 919 O O . GLY A 1 111 ? -12.855 -8.799 8.577 1.00 66.81 111 GLY A O 1
ATOM 920 N N . LEU A 1 112 ? -12.141 -7.091 7.309 1.00 62.94 112 LEU A N 1
ATOM 921 C CA . LEU A 1 112 ? -12.766 -6.034 8.118 1.00 62.94 112 LEU A CA 1
ATOM 922 C C . LEU A 1 112 ? -14.297 -6.153 8.181 1.00 62.94 112 LEU A C 1
ATOM 924 O O . LEU A 1 112 ? -14.899 -5.831 9.202 1.00 62.94 112 LEU A O 1
ATOM 928 N N . ILE A 1 113 ? -14.938 -6.618 7.105 1.00 58.06 113 ILE A N 1
ATOM 929 C CA . ILE A 1 113 ? -16.389 -6.855 7.083 1.00 58.06 113 ILE A CA 1
ATOM 930 C C . ILE A 1 113 ? -16.755 -8.121 7.875 1.00 58.06 113 ILE A C 1
ATOM 932 O O . ILE A 1 113 ? -17.774 -8.129 8.561 1.00 58.06 113 ILE A O 1
ATOM 936 N N . ARG A 1 114 ? -15.936 -9.181 7.818 1.00 52.84 114 ARG A N 1
ATOM 937 C CA . ARG A 1 114 ? -16.178 -10.444 8.541 1.00 52.84 114 ARG A CA 1
ATOM 938 C C . ARG A 1 114 ? -15.894 -10.359 10.039 1.00 52.84 114 ARG A C 1
ATOM 940 O O . ARG A 1 114 ? -16.607 -10.998 10.801 1.00 52.84 114 ARG A O 1
ATOM 947 N N . ALA A 1 115 ? -14.942 -9.531 10.470 1.00 49.81 115 ALA A N 1
ATOM 948 C CA . ALA A 1 115 ? -14.676 -9.262 11.888 1.00 49.81 115 ALA A CA 1
ATOM 949 C C . ALA A 1 115 ? -15.858 -8.593 12.625 1.00 49.81 115 ALA A C 1
ATOM 951 O O . ALA A 1 115 ? -15.809 -8.410 13.831 1.00 49.81 115 ALA A O 1
ATOM 952 N N . ARG A 1 116 ? -16.927 -8.224 11.907 1.00 43.12 116 ARG A N 1
ATOM 953 C CA . ARG A 1 116 ? -18.180 -7.694 12.460 1.00 43.12 116 ARG A CA 1
ATOM 954 C C . ARG A 1 116 ? -19.192 -8.774 12.875 1.00 43.12 116 ARG A C 1
ATOM 956 O O . ARG A 1 116 ? -20.249 -8.414 13.380 1.00 43.12 116 ARG A O 1
ATOM 963 N N . TYR A 1 117 ? -18.902 -10.053 12.616 1.00 38.41 117 TYR A N 1
ATOM 964 C CA . TYR A 1 117 ? -19.813 -11.184 12.849 1.00 38.41 117 TYR A CA 1
ATOM 965 C C . TYR A 1 117 ? -19.306 -12.205 13.886 1.00 38.41 117 TYR A C 1
ATOM 967 O O . TYR A 1 117 ? -19.913 -13.265 14.016 1.00 38.41 117 TYR A O 1
ATOM 975 N N . PHE A 1 118 ? -18.230 -11.894 14.612 1.00 38.19 118 PHE A N 1
ATOM 976 C CA . PHE A 1 118 ? -17.754 -12.660 15.766 1.00 38.19 118 PHE A CA 1
ATOM 977 C C . PHE A 1 118 ? -17.516 -11.723 16.944 1.00 38.19 118 PHE A C 1
ATOM 979 O O . PHE A 1 118 ? -16.994 -10.613 16.693 1.00 38.19 118 PHE A O 1
#

Radius of gyration: 18.77 Å; chains: 1; bounding box: 41×33×57 Å